Protein AF-A0A8C8TXY8-F1 (afdb_monomer_lite)

Organism: Peromyscus maniculatus bairdii (NCBI:txid230844)

Structure (mmCIF, N/CA/C/O backbone):
data_AF-A0A8C8TXY8-F1
#
_entry.id   AF-A0A8C8TXY8-F1
#
loop_
_atom_site.group_PDB
_atom_site.id
_atom_site.type_symbol
_atom_site.label_atom_id
_atom_site.label_alt_id
_atom_site.label_comp_id
_atom_site.label_asym_id
_atom_site.label_entity_id
_atom_site.label_seq_id
_atom_site.pdbx_PDB_ins_code
_atom_site.Cartn_x
_atom_site.Cartn_y
_atom_site.Cartn_z
_atom_site.occupancy
_atom_site.B_iso_or_equiv
_atom_site.auth_seq_id
_atom_site.auth_comp_id
_atom_site.auth_asym_id
_atom_site.auth_atom_id
_atom_site.pdbx_PDB_model_num
ATOM 1 N N . MET A 1 1 ? -25.604 7.847 -6.852 1.00 32.78 1 MET A N 1
ATOM 2 C CA . MET A 1 1 ? -25.027 6.742 -7.650 1.00 32.78 1 MET A CA 1
ATOM 3 C C . MET A 1 1 ? -23.520 6.778 -7.452 1.00 32.78 1 MET A C 1
ATOM 5 O O . MET A 1 1 ? -22.912 7.781 -7.794 1.00 32.78 1 MET A O 1
ATOM 9 N N . SER A 1 2 ? -22.946 5.774 -6.784 1.00 41.16 2 SER A N 1
ATOM 10 C CA . SER A 1 2 ? -21.534 5.773 -6.374 1.00 41.16 2 SER A CA 1
ATOM 11 C C . SER A 1 2 ? -20.693 5.057 -7.434 1.00 41.16 2 SER A C 1
ATOM 13 O O . SER A 1 2 ? -20.819 3.845 -7.597 1.00 41.16 2 SER A O 1
ATOM 15 N N . GLN A 1 3 ? -19.893 5.798 -8.203 1.00 36.44 3 GLN A N 1
ATOM 16 C CA . GLN A 1 3 ? -18.919 5.217 -9.130 1.00 36.44 3 GLN A CA 1
ATOM 17 C C . GLN A 1 3 ? -17.731 4.672 -8.332 1.00 36.44 3 GLN A C 1
ATOM 19 O O . GLN A 1 3 ? -17.099 5.388 -7.557 1.00 36.44 3 GLN A O 1
ATOM 24 N N . ALA A 1 4 ? -17.438 3.386 -8.511 1.00 39.28 4 ALA A N 1
ATOM 25 C CA . ALA A 1 4 ? -16.303 2.733 -7.883 1.00 39.28 4 ALA A CA 1
ATOM 26 C C . ALA A 1 4 ? -14.996 3.164 -8.579 1.00 39.28 4 ALA A C 1
ATOM 28 O O . ALA A 1 4 ? -14.830 2.998 -9.787 1.00 39.28 4 ALA A O 1
ATOM 29 N N . TRP A 1 5 ? -14.073 3.726 -7.797 1.00 41.81 5 TRP A N 1
ATOM 30 C CA . TRP A 1 5 ? -12.872 4.444 -8.246 1.00 41.81 5 TRP A CA 1
ATOM 31 C C . TRP A 1 5 ? -11.805 3.574 -8.933 1.00 41.81 5 TRP A C 1
ATOM 33 O O . TRP A 1 5 ? -10.817 4.102 -9.428 1.00 41.81 5 TRP A O 1
ATOM 43 N N . TRP A 1 6 ? -12.005 2.255 -9.019 1.00 34.38 6 TRP A N 1
ATOM 44 C CA . TRP A 1 6 ? -11.137 1.356 -9.790 1.00 34.38 6 TRP A CA 1
ATOM 45 C C . TRP A 1 6 ? -11.349 1.465 -11.310 1.00 34.38 6 TRP A C 1
ATOM 47 O O . TRP A 1 6 ? -10.536 0.955 -12.074 1.00 34.38 6 TRP A O 1
ATOM 57 N N . ASN A 1 7 ? -12.401 2.166 -11.752 1.00 34.56 7 ASN A N 1
ATOM 58 C CA . ASN A 1 7 ? -12.667 2.436 -13.169 1.00 34.56 7 ASN A CA 1
ATOM 59 C C . ASN A 1 7 ? -12.150 3.798 -13.654 1.00 34.56 7 ASN A C 1
ATOM 61 O O . ASN A 1 7 ? -12.248 4.101 -14.844 1.00 34.56 7 ASN A O 1
ATOM 65 N N . THR A 1 8 ? -11.578 4.616 -12.767 1.00 42.84 8 THR A N 1
ATOM 66 C CA . THR A 1 8 ? -10.942 5.875 -13.157 1.00 42.84 8 THR A CA 1
ATOM 67 C C . THR A 1 8 ? -9.444 5.621 -13.275 1.00 42.84 8 THR A C 1
ATOM 69 O O . THR A 1 8 ? -8.798 5.320 -12.271 1.00 42.84 8 THR A O 1
ATOM 72 N N . PRO A 1 9 ? -8.858 5.693 -14.480 1.00 41.28 9 PRO A N 1
ATOM 73 C CA . PRO A 1 9 ? -7.432 5.488 -14.618 1.00 41.28 9 PRO A CA 1
ATOM 74 C C . PRO A 1 9 ? -6.699 6.564 -13.812 1.00 41.28 9 PRO A C 1
ATOM 76 O O . PRO A 1 9 ? -7.031 7.745 -13.897 1.00 41.28 9 PRO A O 1
ATOM 79 N N . LEU A 1 10 ? -5.677 6.152 -13.057 1.00 46.47 10 LEU A N 1
ATOM 80 C CA . LEU A 1 10 ? -4.823 7.028 -12.239 1.00 46.47 10 LEU A CA 1
ATOM 81 C C . LEU A 1 10 ? -4.154 8.164 -13.039 1.00 46.47 10 LEU A C 1
ATOM 83 O O . LEU A 1 10 ? -3.588 9.090 -12.465 1.00 46.47 10 LEU A O 1
ATOM 87 N N . ILE A 1 11 ? -4.248 8.100 -14.369 1.00 43.72 11 ILE A N 1
ATOM 88 C CA . ILE A 1 11 ? -3.850 9.113 -15.338 1.00 43.72 11 ILE A CA 1
ATOM 89 C C . ILE A 1 11 ? -4.971 9.206 -16.393 1.00 43.72 11 ILE A C 1
ATOM 91 O O . ILE A 1 11 ? -5.349 8.169 -16.951 1.00 43.72 11 ILE A O 1
ATOM 95 N N . PRO A 1 12 ? -5.489 10.400 -16.735 1.00 35.50 12 PRO A N 1
ATOM 96 C CA . PRO A 1 12 ? -6.396 10.556 -17.872 1.00 35.50 12 PRO A CA 1
ATOM 97 C C . PRO A 1 12 ? -5.736 9.989 -19.14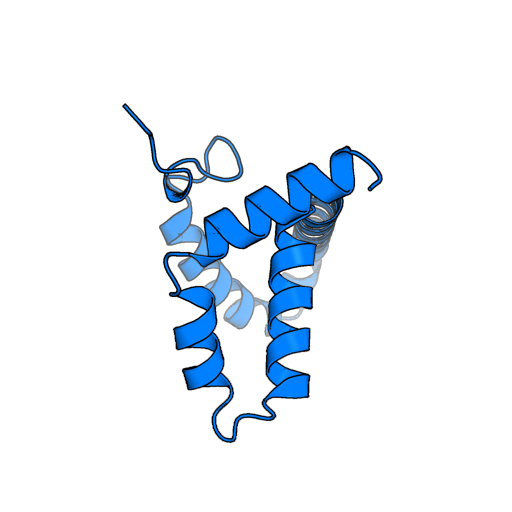5 1.00 35.50 12 PRO A C 1
ATOM 99 O O . PRO A 1 12 ? -4.696 10.482 -19.570 1.00 35.50 12 PRO A O 1
ATOM 102 N N . GLY A 1 13 ? -6.301 8.919 -19.722 1.00 41.28 13 GLY A N 1
ATOM 103 C CA . GLY A 1 13 ? -5.785 8.256 -20.937 1.00 41.28 13 GLY A CA 1
ATOM 104 C C . GLY A 1 13 ? -5.359 6.785 -20.792 1.00 41.28 13 GLY A C 1
ATOM 105 O O . GLY A 1 13 ? -5.132 6.117 -21.800 1.00 41.28 13 GLY A O 1
ATOM 106 N N . LEU A 1 14 ? -5.311 6.228 -19.575 1.00 41.88 14 LEU A N 1
ATOM 107 C CA . LEU A 1 14 ? -4.796 4.864 -19.347 1.00 41.88 14 LEU A CA 1
ATOM 108 C C . LEU A 1 14 ? -5.755 3.716 -19.753 1.00 41.88 14 LEU A C 1
ATOM 110 O O . LEU A 1 14 ? -5.343 2.560 -19.801 1.00 41.88 14 LEU A O 1
ATOM 114 N N . GLY A 1 15 ? -7.018 4.003 -20.094 1.00 36.97 15 GLY A N 1
ATOM 115 C CA . GLY A 1 15 ? -8.034 2.978 -20.401 1.00 36.97 15 GLY A CA 1
ATOM 116 C C . GLY A 1 15 ? -7.763 2.129 -21.657 1.00 36.97 15 GLY A C 1
ATOM 117 O O . GLY A 1 15 ? -8.218 0.993 -21.734 1.00 36.97 15 GLY A O 1
ATOM 118 N N . LYS A 1 16 ? -6.974 2.629 -22.622 1.00 45.19 16 LYS A N 1
ATOM 119 C CA . LYS A 1 16 ? -6.520 1.855 -23.803 1.00 45.19 16 LYS A CA 1
ATOM 120 C C . LYS A 1 16 ? -5.152 1.180 -23.607 1.00 45.19 16 LYS A C 1
ATOM 122 O O . LYS A 1 16 ? -4.775 0.321 -24.396 1.00 45.19 16 LYS A O 1
ATOM 127 N N . GLN A 1 17 ? -4.418 1.552 -22.558 1.00 45.22 17 GLN A N 1
ATOM 128 C CA . GLN A 1 17 ? -3.026 1.157 -22.303 1.00 45.22 17 GLN A CA 1
ATOM 129 C C . GLN A 1 17 ? -2.892 -0.131 -21.478 1.00 45.22 17 GLN A C 1
ATOM 131 O O . GLN A 1 17 ? -1.797 -0.663 -21.365 1.00 45.22 17 GLN A O 1
ATOM 136 N N . HIS A 1 18 ? -3.971 -0.681 -20.915 1.00 38.59 18 HIS A N 1
ATOM 137 C CA . HIS A 1 18 ? -3.866 -1.859 -20.042 1.00 38.59 18 HIS A CA 1
ATOM 138 C C . HIS A 1 18 ? -3.341 -3.115 -20.773 1.00 38.59 18 HIS A C 1
ATOM 140 O O . HIS A 1 18 ? -2.588 -3.896 -20.196 1.00 38.59 18 HIS A O 1
ATOM 146 N N . ARG A 1 19 ? -3.643 -3.264 -22.074 1.00 39.56 19 ARG A N 1
ATOM 147 C CA . ARG A 1 19 ? -3.010 -4.277 -22.942 1.00 39.56 19 ARG A CA 1
ATOM 148 C C . ARG A 1 19 ? -1.524 -3.962 -23.181 1.00 39.56 19 ARG A C 1
ATOM 150 O O . ARG A 1 19 ? -0.690 -4.857 -23.087 1.00 39.56 19 ARG A O 1
ATOM 157 N N . GLN A 1 20 ? -1.192 -2.679 -23.349 1.00 44.94 20 GLN A N 1
ATOM 158 C CA . GLN A 1 20 ? 0.191 -2.229 -23.479 1.00 44.94 20 GLN A CA 1
ATOM 159 C C . GLN A 1 20 ? 1.004 -2.418 -22.204 1.00 44.94 20 GLN A C 1
ATOM 161 O O . GLN A 1 20 ? 2.167 -2.709 -22.349 1.00 44.94 20 GLN A O 1
ATOM 166 N N . ILE A 1 21 ? 0.471 -2.325 -20.980 1.00 48.66 21 ILE A N 1
ATOM 167 C CA . ILE A 1 21 ? 1.289 -2.515 -19.762 1.00 48.66 21 ILE A CA 1
ATOM 168 C C . ILE A 1 21 ? 1.762 -3.970 -19.631 1.00 48.66 21 ILE A C 1
ATOM 170 O O . ILE A 1 21 ? 2.916 -4.203 -19.283 1.00 48.66 21 ILE A O 1
ATOM 174 N N . SER A 1 22 ? 0.911 -4.948 -19.958 1.00 45.72 22 SER A N 1
ATOM 175 C CA . SER A 1 22 ? 1.309 -6.363 -19.988 1.00 45.72 22 SER A CA 1
ATOM 176 C C . SER A 1 22 ? 2.341 -6.617 -21.086 1.00 45.72 22 SER A C 1
ATOM 178 O O . SER A 1 22 ? 3.410 -7.150 -20.810 1.00 45.72 22 SER A O 1
ATOM 180 N N . GLU A 1 23 ? 2.058 -6.179 -22.315 1.00 47.34 23 GLU A N 1
ATOM 181 C CA . GLU A 1 23 ? 2.983 -6.296 -23.453 1.00 47.34 23 GLU A CA 1
ATOM 182 C C . GLU A 1 23 ? 4.290 -5.522 -23.209 1.00 47.34 23 GLU A C 1
ATOM 184 O O . GLU A 1 23 ? 5.365 -5.957 -23.613 1.00 47.34 23 GLU A O 1
ATOM 189 N N . PHE A 1 24 ? 4.218 -4.410 -22.478 1.00 49.22 24 PHE A N 1
ATOM 190 C CA . PHE A 1 24 ? 5.336 -3.569 -22.082 1.00 49.22 24 PHE A CA 1
ATOM 191 C C . PHE A 1 24 ? 6.174 -4.231 -21.001 1.00 49.22 24 PHE A C 1
ATOM 193 O O . PHE A 1 24 ? 7.385 -4.212 -21.128 1.00 49.22 24 PHE A O 1
ATOM 200 N N . MET A 1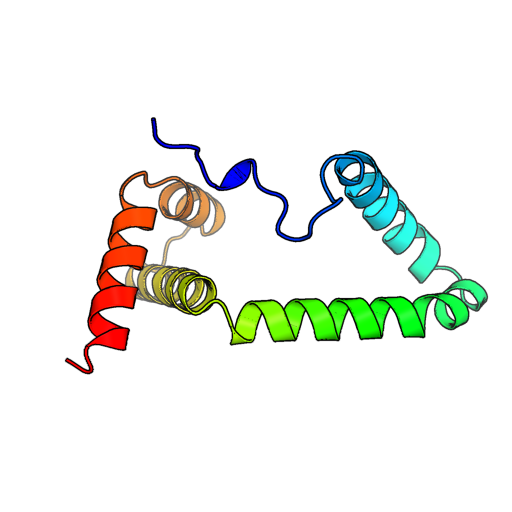 25 ? 5.588 -4.853 -19.975 1.00 48.56 25 MET A N 1
ATOM 201 C CA . MET A 1 25 ? 6.351 -5.598 -18.967 1.00 48.56 25 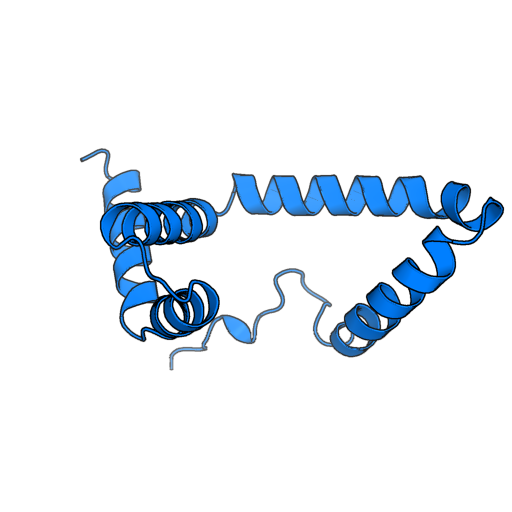MET A CA 1
ATOM 202 C C . MET A 1 25 ? 7.036 -6.822 -19.586 1.00 48.56 25 MET A C 1
ATOM 204 O O . MET A 1 25 ? 8.212 -7.064 -19.314 1.00 48.56 25 MET A O 1
ATOM 208 N N . THR A 1 26 ? 6.358 -7.540 -20.489 1.00 49.53 26 THR A N 1
ATOM 209 C CA . THR A 1 26 ? 6.949 -8.645 -21.262 1.00 49.53 26 THR A CA 1
ATOM 210 C C . THR A 1 26 ? 8.067 -8.148 -22.188 1.00 49.53 26 THR A C 1
ATOM 212 O O . THR A 1 26 ? 9.140 -8.750 -22.247 1.00 49.53 26 THR A O 1
ATOM 215 N N . SER A 1 27 ? 7.871 -7.000 -22.843 1.00 48.47 27 SER A N 1
ATOM 216 C CA . SER A 1 27 ? 8.887 -6.337 -23.666 1.00 48.47 27 SER A CA 1
ATOM 217 C C . SER A 1 27 ? 10.049 -5.800 -22.828 1.00 48.47 27 SER A C 1
ATOM 219 O O . SER A 1 27 ? 11.197 -5.958 -23.220 1.00 48.47 27 SER A O 1
ATOM 221 N N . LEU A 1 28 ? 9.813 -5.244 -21.638 1.00 50.53 28 LEU A N 1
ATOM 222 C CA . LEU A 1 28 ? 10.840 -4.706 -20.745 1.00 50.53 28 LEU A CA 1
ATOM 223 C C . LEU A 1 28 ? 11.745 -5.829 -20.227 1.00 50.53 28 LEU A C 1
ATOM 225 O O . LEU A 1 28 ? 12.960 -5.661 -20.213 1.00 50.53 28 LEU A O 1
ATOM 229 N N . VAL A 1 29 ? 11.182 -6.992 -19.882 1.00 57.19 29 VAL A N 1
ATOM 230 C CA . VAL A 1 29 ? 11.946 -8.192 -19.495 1.00 57.19 29 VAL A CA 1
ATOM 231 C C . VAL A 1 29 ? 12.802 -8.707 -20.662 1.00 57.19 29 VAL A C 1
ATOM 233 O O . VAL A 1 29 ? 13.990 -8.967 -20.475 1.00 57.19 29 VAL A O 1
ATOM 236 N N . TYR A 1 30 ? 12.251 -8.768 -21.880 1.00 48.50 30 TYR A N 1
ATOM 237 C CA . TYR A 1 30 ? 12.997 -9.157 -23.087 1.00 48.50 30 TYR A CA 1
ATOM 238 C C . TYR A 1 30 ? 14.085 -8.129 -23.475 1.00 48.50 30 TYR A C 1
ATOM 240 O O . TYR A 1 30 ? 15.194 -8.477 -23.882 1.00 48.50 30 TYR A O 1
ATOM 248 N N . THR A 1 31 ? 13.806 -6.841 -23.281 1.00 45.94 31 THR A N 1
ATOM 249 C CA . THR A 1 31 ? 14.618 -5.714 -23.761 1.00 45.94 31 THR A CA 1
ATOM 250 C C . THR A 1 31 ? 15.724 -5.309 -22.783 1.00 45.94 31 THR A C 1
ATOM 252 O O . THR A 1 31 ? 16.819 -4.946 -23.214 1.00 45.94 31 THR A O 1
ATOM 255 N N . VAL A 1 32 ? 15.514 -5.448 -21.467 1.00 52.97 32 VAL A N 1
ATOM 256 C CA . VAL A 1 32 ? 16.558 -5.267 -20.434 1.00 52.97 32 VAL A CA 1
ATOM 257 C C . VAL A 1 32 ? 17.737 -6.229 -20.641 1.00 52.97 32 VAL A C 1
ATOM 259 O O . VAL A 1 32 ? 18.864 -5.891 -20.264 1.00 52.97 32 VAL A O 1
ATOM 262 N N . SER A 1 33 ? 17.512 -7.368 -21.307 1.00 54.59 33 SER A N 1
ATOM 263 C CA . SER A 1 33 ? 18.546 -8.332 -21.706 1.00 54.59 33 SER A CA 1
ATOM 264 C C . SER A 1 33 ? 19.489 -7.799 -22.807 1.00 54.59 33 SER A C 1
ATOM 266 O O . SER A 1 33 ? 20.676 -8.130 -22.828 1.00 54.59 33 SER A O 1
ATOM 268 N N . SER A 1 34 ? 19.031 -6.878 -23.668 1.00 55.91 34 SER A N 1
ATOM 269 C CA . SER A 1 34 ? 19.812 -6.357 -24.804 1.00 55.91 34 SER A CA 1
ATOM 270 C C . SER A 1 34 ? 20.531 -5.031 -24.494 1.00 55.91 34 SER A C 1
ATOM 272 O O . SER A 1 34 ? 19.921 -4.016 -24.154 1.00 55.91 34 SER A O 1
ATOM 274 N N . ARG A 1 35 ? 21.866 -5.011 -24.652 1.00 49.59 35 ARG A N 1
ATOM 275 C CA . ARG A 1 35 ? 22.757 -3.876 -24.310 1.00 49.59 35 ARG A CA 1
ATOM 276 C C . ARG A 1 35 ? 22.396 -2.515 -24.950 1.00 49.59 35 ARG A C 1
ATOM 278 O O . 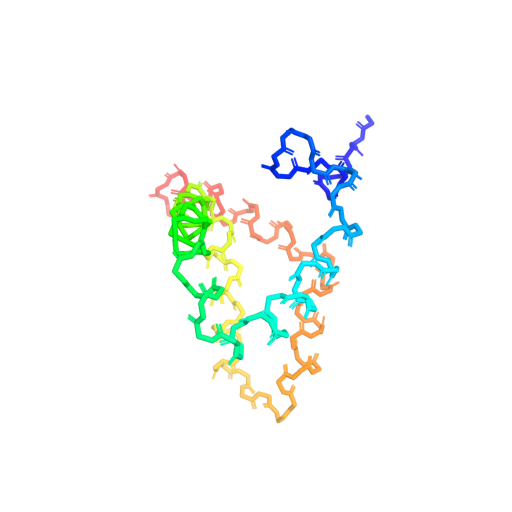ARG A 1 35 ? 22.403 -1.541 -24.196 1.00 49.59 35 ARG A O 1
ATOM 285 N N . PRO A 1 36 ? 22.072 -2.398 -26.257 1.00 53.28 36 PRO A N 1
ATOM 286 C CA . PRO A 1 36 ? 21.748 -1.100 -26.866 1.00 53.28 36 PRO A CA 1
ATOM 287 C C . PRO A 1 36 ? 20.375 -0.562 -26.438 1.00 53.28 36 PRO A C 1
ATOM 289 O O . PRO A 1 36 ? 20.192 0.646 -26.308 1.00 53.28 36 PRO A O 1
ATOM 292 N N . ALA A 1 37 ? 19.424 -1.441 -26.118 1.00 53.91 37 ALA A N 1
ATOM 293 C CA . ALA A 1 37 ? 18.081 -1.031 -25.728 1.00 53.91 37 ALA A CA 1
ATOM 294 C C . ALA A 1 37 ? 18.022 -0.402 -24.322 1.00 53.91 37 ALA A C 1
ATOM 296 O O . ALA A 1 37 ? 17.158 0.426 -24.034 1.00 53.91 37 ALA A O 1
ATOM 297 N N . ARG A 1 38 ? 19.003 -0.695 -23.457 1.00 53.84 38 ARG A N 1
ATOM 298 C CA . ARG A 1 38 ? 19.124 -0.051 -22.140 1.00 53.84 38 ARG A CA 1
ATOM 299 C C . ARG A 1 38 ? 19.422 1.449 -22.200 1.00 53.84 38 ARG A C 1
ATOM 301 O O . ARG A 1 38 ? 19.103 2.129 -21.232 1.00 53.84 38 ARG A O 1
ATOM 308 N N . ALA A 1 39 ? 20.041 1.977 -23.259 1.00 60.12 39 ALA A N 1
ATOM 309 C CA . ALA A 1 39 ? 20.358 3.409 -23.342 1.00 60.12 39 ALA A CA 1
ATOM 310 C C . ALA A 1 39 ? 19.104 4.249 -23.638 1.00 60.12 39 ALA A C 1
ATOM 312 O O . ALA A 1 39 ? 18.847 5.236 -22.952 1.00 60.12 39 ALA A O 1
ATOM 313 N N . THR A 1 40 ? 18.278 3.794 -24.581 1.00 63.47 40 THR A N 1
ATOM 314 C CA . THR A 1 40 ? 17.038 4.467 -24.998 1.00 63.47 40 THR A CA 1
ATOM 315 C C . THR A 1 40 ? 15.947 4.419 -23.924 1.00 63.47 40 THR A C 1
ATOM 317 O O . THR A 1 40 ? 15.144 5.340 -23.810 1.00 63.47 40 THR A O 1
ATOM 320 N N . LEU A 1 41 ? 15.933 3.379 -23.083 1.00 65.25 41 LEU A N 1
ATOM 321 C CA . LEU A 1 41 ? 14.915 3.195 -22.041 1.00 65.25 41 LEU A CA 1
ATOM 322 C C . LEU A 1 41 ? 15.195 3.961 -20.739 1.00 65.25 41 LEU A C 1
ATOM 324 O O . LEU A 1 41 ? 14.292 4.121 -19.917 1.00 65.25 41 LEU A O 1
ATOM 328 N N . ARG A 1 42 ? 16.424 4.449 -20.525 1.00 73.00 42 ARG A N 1
ATOM 329 C CA . ARG A 1 42 ? 16.811 5.137 -19.278 1.00 73.00 42 ARG A CA 1
ATOM 330 C C . ARG A 1 42 ? 15.940 6.357 -18.960 1.00 73.00 42 ARG A C 1
ATOM 332 O O . ARG A 1 42 ? 15.447 6.411 -17.833 1.00 73.00 42 ARG A O 1
ATOM 339 N N . PRO A 1 43 ? 15.698 7.302 -19.892 1.00 79.31 43 PRO A N 1
ATOM 340 C CA . PRO A 1 43 ? 14.870 8.473 -19.602 1.00 79.31 43 PRO A CA 1
ATOM 341 C C . PRO A 1 43 ? 13.442 8.089 -19.205 1.00 79.31 43 PRO A C 1
ATOM 343 O O . PRO A 1 43 ? 12.897 8.635 -18.250 1.00 79.31 43 PRO A O 1
ATOM 346 N N . TRP A 1 44 ? 12.867 7.092 -19.881 1.00 73.69 44 TRP A N 1
ATOM 347 C CA . TRP A 1 44 ? 11.514 6.616 -19.606 1.00 73.69 44 TRP A CA 1
ATOM 348 C C . TRP A 1 44 ? 11.401 5.928 -18.235 1.00 73.69 44 TRP A C 1
ATOM 350 O O . TRP A 1 44 ? 10.470 6.206 -17.477 1.00 73.69 44 TRP A O 1
ATOM 360 N N . ILE A 1 45 ? 12.377 5.090 -17.859 1.00 76.81 45 ILE A N 1
ATOM 361 C CA . ILE A 1 45 ? 12.424 4.460 -16.526 1.00 76.81 45 ILE A CA 1
ATOM 362 C C . ILE A 1 45 ? 12.525 5.531 -15.436 1.00 76.81 45 ILE A C 1
ATOM 364 O O . ILE A 1 45 ? 11.848 5.436 -14.413 1.00 76.81 45 ILE A O 1
ATOM 368 N N . ILE A 1 46 ? 13.357 6.555 -15.650 1.00 81.00 46 ILE A N 1
ATOM 369 C CA . ILE A 1 46 ? 13.524 7.663 -14.703 1.00 81.00 46 ILE A CA 1
ATOM 370 C C . ILE A 1 46 ? 12.211 8.436 -14.553 1.00 81.00 46 ILE A C 1
ATOM 372 O O . ILE A 1 46 ? 11.753 8.627 -13.430 1.00 81.00 46 ILE A O 1
ATOM 376 N N . GLN A 1 47 ? 11.566 8.818 -15.657 1.00 77.12 47 GLN A N 1
ATOM 377 C CA . GLN A 1 47 ? 10.280 9.521 -15.618 1.00 77.12 47 GLN A CA 1
ATOM 378 C C . GLN A 1 47 ? 9.194 8.696 -14.922 1.00 77.12 47 GLN A C 1
ATOM 380 O O . GLN A 1 47 ? 8.464 9.223 -14.085 1.00 77.12 47 GLN A O 1
ATOM 385 N N . THR A 1 48 ? 9.135 7.395 -15.200 1.00 76.44 48 THR A N 1
ATOM 386 C CA . THR A 1 48 ? 8.184 6.481 -14.555 1.00 76.44 48 THR A CA 1
ATOM 387 C C . THR A 1 48 ? 8.437 6.385 -13.051 1.00 76.44 48 THR A C 1
ATOM 389 O O . THR A 1 48 ? 7.500 6.451 -12.260 1.00 76.44 48 THR A O 1
ATOM 392 N N . ARG A 1 49 ? 9.704 6.303 -12.624 1.00 78.12 49 ARG A N 1
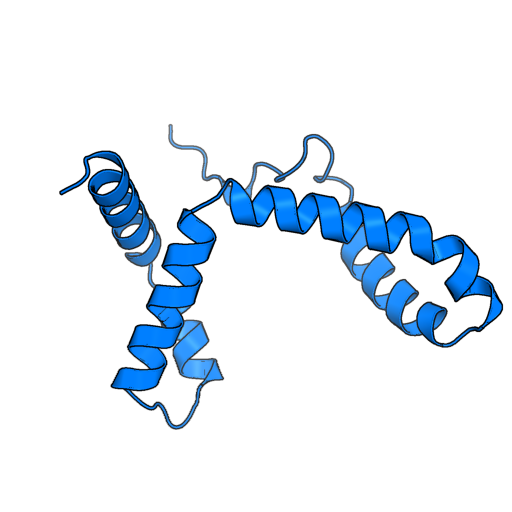ATOM 393 C CA . ARG A 1 49 ? 10.067 6.314 -11.198 1.00 78.12 49 ARG A CA 1
ATOM 394 C C . ARG A 1 49 ? 9.666 7.619 -10.515 1.00 78.12 49 ARG A C 1
ATOM 396 O O . ARG A 1 49 ? 9.072 7.559 -9.445 1.00 78.12 49 ARG A O 1
ATOM 403 N N . ILE A 1 50 ? 9.929 8.767 -11.142 1.00 82.19 50 ILE A N 1
ATOM 404 C CA . ILE A 1 50 ? 9.538 10.086 -10.619 1.00 82.19 50 ILE A CA 1
ATOM 405 C C . ILE A 1 50 ? 8.014 10.184 -10.487 1.00 82.19 50 ILE A C 1
ATOM 407 O O . ILE A 1 50 ? 7.509 10.646 -9.464 1.00 82.19 50 ILE A O 1
ATOM 411 N N . ALA A 1 51 ? 7.268 9.736 -11.500 1.00 82.50 51 ALA A N 1
ATOM 412 C CA . ALA A 1 51 ? 5.810 9.756 -11.475 1.00 82.50 51 ALA A CA 1
ATOM 413 C C . ALA A 1 51 ? 5.251 8.861 -10.359 1.00 82.50 51 ALA A C 1
ATOM 415 O O . ALA A 1 51 ? 4.394 9.302 -9.592 1.00 82.50 51 ALA A O 1
ATOM 416 N N . ASN A 1 52 ? 5.786 7.644 -10.217 1.00 82.06 52 ASN A N 1
ATOM 417 C CA . ASN A 1 52 ? 5.414 6.722 -9.146 1.00 82.06 52 ASN A CA 1
ATOM 418 C C . ASN A 1 52 ? 5.734 7.304 -7.769 1.00 82.06 52 ASN A C 1
ATOM 420 O O . ASN A 1 52 ? 4.904 7.250 -6.869 1.00 82.06 52 ASN A O 1
ATOM 424 N N . GLU A 1 53 ? 6.912 7.901 -7.594 1.00 87.38 53 GLU A N 1
ATOM 425 C CA . GLU A 1 53 ? 7.290 8.524 -6.329 1.00 87.38 53 GLU A CA 1
ATOM 426 C C . GLU A 1 53 ? 6.373 9.702 -5.986 1.00 87.38 53 GLU A C 1
ATOM 428 O O . GLU A 1 53 ? 5.890 9.798 -4.858 1.00 87.38 53 GLU A O 1
ATOM 433 N N . LYS A 1 54 ? 6.073 10.572 -6.959 1.00 89.06 54 LYS A N 1
ATOM 434 C CA . LYS A 1 54 ? 5.117 11.668 -6.773 1.00 89.06 54 LYS A CA 1
ATOM 435 C C . LYS A 1 54 ? 3.753 11.128 -6.350 1.00 89.06 54 LYS A C 1
ATOM 437 O O . LYS A 1 54 ? 3.177 11.646 -5.399 1.00 89.06 54 LYS A O 1
ATOM 442 N N . TYR A 1 55 ? 3.278 10.074 -7.012 1.00 86.88 55 TYR A N 1
ATOM 443 C CA . TYR A 1 55 ? 2.028 9.411 -6.665 1.00 86.88 55 TYR A CA 1
ATOM 444 C C . TYR A 1 55 ? 2.046 8.891 -5.220 1.00 86.88 55 TYR A C 1
ATOM 446 O O . TYR A 1 55 ? 1.162 9.232 -4.438 1.00 86.88 55 TYR A O 1
ATOM 454 N N . LEU A 1 56 ? 3.082 8.147 -4.828 1.00 86.50 56 LEU A N 1
ATOM 455 C CA . LEU A 1 56 ? 3.210 7.598 -3.475 1.00 86.50 56 LEU A CA 1
ATOM 456 C C . LEU A 1 56 ? 3.312 8.688 -2.398 1.00 86.50 56 LEU A C 1
ATOM 458 O O . LEU A 1 56 ? 2.761 8.526 -1.312 1.00 86.50 56 LEU A O 1
ATOM 462 N N . ARG A 1 57 ? 3.977 9.813 -2.693 1.00 86.75 57 ARG A N 1
ATOM 463 C CA . ARG A 1 57 ? 4.082 10.954 -1.769 1.00 86.75 57 ARG A CA 1
ATOM 464 C C . ARG A 1 57 ? 2.747 11.668 -1.560 1.00 86.75 57 ARG A C 1
ATOM 466 O O . ARG A 1 57 ? 2.497 12.152 -0.459 1.00 86.75 57 ARG A O 1
ATOM 473 N N . THR A 1 58 ? 1.901 11.769 -2.587 1.00 89.12 58 THR A N 1
ATOM 474 C CA . THR A 1 58 ? 0.621 12.491 -2.481 1.00 89.12 58 THR A CA 1
ATOM 475 C C . THR A 1 58 ? -0.530 11.628 -1.963 1.00 89.12 58 THR A C 1
ATOM 477 O O . THR A 1 58 ? -1.485 12.177 -1.420 1.00 89.12 58 THR A O 1
ATOM 480 N N . HIS A 1 59 ? -0.446 10.301 -2.095 1.00 89.12 59 HIS A N 1
ATOM 481 C CA . HIS A 1 59 ? -1.519 9.363 -1.744 1.00 89.12 59 HIS A CA 1
ATOM 482 C C . HIS A 1 59 ? -1.189 8.615 -0.444 1.00 89.12 59 HIS A C 1
ATOM 484 O O . HIS A 1 59 ? -0.699 7.481 -0.446 1.00 89.12 59 HIS A O 1
ATOM 490 N N . LYS A 1 60 ? -1.453 9.268 0.696 1.00 89.62 60 LYS A N 1
ATOM 491 C CA . LYS A 1 60 ? -1.192 8.720 2.042 1.00 89.62 60 LYS A CA 1
ATOM 492 C C . LYS A 1 60 ? -1.901 7.386 2.304 1.00 89.62 60 LYS A C 1
ATOM 494 O O . LYS A 1 60 ? -1.396 6.581 3.081 1.00 89.62 60 LYS A O 1
ATOM 499 N N . GLU A 1 61 ? -3.034 7.129 1.655 1.00 91.25 61 GLU A N 1
ATOM 500 C CA . GLU A 1 61 ? -3.765 5.862 1.723 1.00 91.25 61 GLU A CA 1
ATOM 501 C C . GLU A 1 61 ? -2.887 4.663 1.371 1.00 91.25 61 GLU A C 1
ATOM 503 O O . GLU A 1 61 ? -3.015 3.621 2.007 1.00 91.25 61 GLU A O 1
ATOM 508 N N . VAL A 1 62 ? -1.962 4.811 0.417 1.00 91.25 62 VAL A N 1
ATOM 509 C CA . VAL A 1 62 ? -1.064 3.728 0.003 1.00 91.25 62 VAL A CA 1
ATOM 510 C C . VAL A 1 62 ? -0.074 3.413 1.123 1.00 91.25 62 VAL A C 1
ATOM 512 O O . VAL A 1 62 ? 0.178 2.249 1.426 1.00 91.25 62 VAL A O 1
ATOM 515 N N . SER A 1 63 ? 0.435 4.447 1.796 1.00 90.81 63 SER A N 1
ATOM 516 C CA . SER A 1 63 ? 1.309 4.286 2.960 1.00 90.81 63 SER A CA 1
ATOM 517 C C . SER A 1 63 ? 0.583 3.604 4.124 1.00 90.81 63 SER A C 1
ATOM 519 O O . SER A 1 63 ? 1.101 2.648 4.704 1.00 90.81 63 SER A O 1
ATOM 521 N N . LEU A 1 64 ? -0.646 4.030 4.435 1.00 92.94 64 LEU A N 1
ATOM 522 C CA . LEU A 1 64 ? -1.478 3.416 5.479 1.00 92.94 64 LEU A CA 1
ATOM 523 C C . LEU A 1 64 ? -1.818 1.956 5.161 1.00 92.94 64 LEU A C 1
ATOM 525 O O . LEU A 1 64 ? -1.771 1.102 6.043 1.00 92.94 64 LEU A O 1
ATOM 529 N N . LEU A 1 65 ? -2.114 1.661 3.897 1.00 94.50 65 LEU A N 1
ATOM 530 C CA . LEU A 1 65 ? -2.401 0.313 3.424 1.00 94.50 65 LEU A CA 1
ATOM 531 C C . LEU A 1 65 ? -1.194 -0.616 3.617 1.00 94.50 65 LEU A C 1
ATOM 533 O O . LEU A 1 65 ? -1.320 -1.680 4.223 1.00 94.50 65 LEU A O 1
ATOM 537 N N . ILE A 1 66 ? -0.017 -0.202 3.138 1.00 93.50 66 ILE A N 1
ATOM 538 C CA . ILE A 1 66 ? 1.210 -1.006 3.205 1.00 93.50 66 ILE A CA 1
ATOM 539 C C . ILE A 1 66 ? 1.678 -1.168 4.657 1.00 93.50 66 ILE A C 1
ATOM 541 O O . ILE A 1 66 ? 1.965 -2.281 5.099 1.00 93.50 66 ILE A O 1
ATOM 545 N N . SER A 1 67 ? 1.727 -0.077 5.425 1.00 94.06 67 SER A N 1
ATOM 546 C CA . SER A 1 67 ? 2.136 -0.123 6.836 1.00 94.06 67 SER A CA 1
ATOM 547 C C . SER A 1 67 ? 1.157 -0.926 7.695 1.00 94.06 67 SER A C 1
ATOM 549 O O . SER A 1 67 ? 1.587 -1.700 8.551 1.00 94.06 67 SER A O 1
ATOM 551 N N . GLY A 1 68 ? -0.148 -0.812 7.436 1.00 95.38 68 GLY A N 1
ATOM 552 C CA . GLY A 1 68 ? -1.184 -1.608 8.085 1.00 95.38 68 GLY A CA 1
ATOM 553 C C . GLY A 1 68 ? -1.027 -3.102 7.810 1.00 95.38 68 GLY A C 1
ATOM 554 O O . GLY A 1 68 ? -1.126 -3.901 8.743 1.00 95.38 68 GLY A O 1
ATOM 555 N N . PHE A 1 69 ? -0.731 -3.475 6.563 1.00 97.06 69 PHE A N 1
ATOM 556 C CA . PHE A 1 69 ? -0.470 -4.862 6.188 1.00 97.06 69 PHE A CA 1
ATOM 557 C C . PHE A 1 69 ? 0.751 -5.424 6.923 1.00 97.06 69 PHE A C 1
ATOM 559 O O . PHE A 1 69 ? 0.641 -6.445 7.601 1.00 97.06 69 PHE A O 1
ATOM 566 N N . PHE A 1 70 ? 1.897 -4.735 6.857 1.00 96.94 70 PHE A N 1
ATOM 567 C CA . PHE A 1 70 ? 3.116 -5.178 7.542 1.00 96.94 70 PHE A CA 1
ATOM 568 C C . PHE A 1 70 ? 2.931 -5.261 9.053 1.00 96.94 70 PHE A C 1
ATOM 570 O O . PHE A 1 70 ? 3.381 -6.223 9.669 1.00 96.94 70 PHE A O 1
ATOM 577 N N . ARG A 1 71 ? 2.223 -4.301 9.657 1.00 96.56 71 ARG A N 1
ATOM 578 C CA . ARG A 1 71 ? 1.896 -4.348 11.083 1.00 96.56 71 ARG A CA 1
ATOM 579 C C . ARG A 1 71 ? 1.152 -5.633 11.434 1.00 96.56 71 ARG A C 1
ATOM 581 O O . ARG A 1 71 ? 1.533 -6.306 12.384 1.00 96.56 71 ARG A O 1
ATOM 588 N N . GLU A 1 72 ? 0.108 -5.988 10.688 1.00 96.19 72 GLU A N 1
ATOM 589 C CA . GLU A 1 72 ? -0.640 -7.216 10.969 1.00 96.19 72 GLU A CA 1
ATOM 590 C C . GLU A 1 72 ? 0.163 -8.483 10.655 1.00 96.19 72 GLU A C 1
ATOM 592 O O . GLU A 1 72 ? 0.088 -9.439 11.424 1.00 96.19 72 GLU A O 1
ATOM 597 N N . MET A 1 73 ? 0.974 -8.479 9.594 1.00 96.50 73 MET A N 1
ATOM 598 C CA . MET A 1 73 ? 1.866 -9.589 9.254 1.00 96.50 73 MET A CA 1
ATOM 599 C C . MET A 1 73 ? 2.889 -9.847 10.368 1.00 96.50 73 MET A C 1
ATOM 601 O O . MET A 1 73 ? 3.035 -10.982 10.811 1.00 96.50 73 MET A O 1
ATOM 605 N N . PHE A 1 74 ? 3.569 -8.809 10.863 1.00 96.44 74 PHE A N 1
ATOM 606 C CA . PHE A 1 74 ? 4.569 -8.952 11.924 1.00 96.44 74 PHE A CA 1
ATOM 607 C C . PHE A 1 74 ? 3.961 -9.365 13.266 1.00 96.44 74 PHE A C 1
ATOM 609 O O . PHE A 1 74 ? 4.616 -10.072 14.031 1.00 96.44 74 PHE A O 1
ATOM 616 N N . LEU A 1 75 ? 2.719 -8.951 13.543 1.00 96.69 75 LEU A N 1
ATOM 617 C CA . LEU A 1 75 ? 1.991 -9.347 14.749 1.00 96.69 75 LEU A CA 1
ATOM 618 C C . LEU A 1 75 ? 1.501 -10.797 14.682 1.00 96.69 75 LEU A C 1
ATOM 620 O O . LEU A 1 75 ? 1.636 -11.526 15.658 1.00 96.69 75 LEU A O 1
ATOM 624 N N . LYS A 1 76 ? 0.928 -11.214 13.548 1.00 96.00 76 LYS A N 1
ATOM 625 C CA . LYS A 1 76 ? 0.324 -12.546 13.386 1.00 96.00 76 LYS A CA 1
ATOM 626 C C . LYS A 1 76 ? 1.335 -13.623 12.988 1.00 96.00 76 LYS A C 1
ATOM 628 O O . LYS A 1 76 ? 1.054 -14.792 13.209 1.00 96.00 76 LYS A O 1
ATOM 633 N N . ARG A 1 77 ? 2.476 -13.233 12.403 1.00 96.56 77 ARG A N 1
ATOM 634 C CA . ARG A 1 77 ? 3.528 -14.118 11.861 1.00 96.56 77 ARG A CA 1
ATOM 635 C C . ARG A 1 77 ? 2.947 -15.323 11.102 1.00 96.56 77 ARG A C 1
ATOM 637 O O . ARG A 1 77 ? 3.175 -16.460 11.506 1.00 96.56 77 ARG A O 1
ATOM 644 N N . PRO A 1 78 ? 2.158 -15.079 10.041 1.00 96.56 78 PRO A N 1
ATOM 645 C CA . PRO A 1 78 ? 1.503 -16.152 9.308 1.00 96.56 78 PRO A CA 1
ATOM 646 C C . PRO A 1 78 ? 2.536 -17.069 8.646 1.00 96.56 78 PRO A C 1
ATOM 648 O O . PRO A 1 78 ? 3.535 -16.598 8.106 1.00 96.56 78 PRO A O 1
ATOM 651 N N . GLU A 1 79 ? 2.252 -18.368 8.641 1.00 96.62 79 GLU A N 1
ATOM 652 C CA . GLU A 1 79 ? 3.079 -19.373 7.967 1.00 96.62 79 GLU A CA 1
ATOM 653 C C . GLU A 1 79 ? 3.009 -19.221 6.437 1.00 96.62 79 GLU A C 1
ATOM 655 O O . GLU A 1 79 ? 4.021 -19.324 5.746 1.00 96.62 79 GLU A O 1
ATOM 660 N N . ASN A 1 80 ? 1.831 -18.854 5.914 1.00 96.94 80 ASN A N 1
ATOM 661 C CA . ASN A 1 80 ? 1.614 -18.540 4.504 1.00 96.94 80 ASN A CA 1
ATOM 662 C C . ASN A 1 80 ? 1.337 -17.043 4.290 1.00 96.94 80 ASN A C 1
ATOM 664 O O . ASN A 1 80 ? 0.224 -16.546 4.483 1.00 96.94 80 ASN A O 1
ATOM 668 N N . ILE A 1 81 ? 2.363 -16.313 3.846 1.00 95.38 81 ILE A N 1
ATOM 669 C CA . ILE A 1 81 ? 2.283 -14.863 3.615 1.00 95.38 81 ILE A CA 1
ATOM 670 C C . ILE A 1 81 ? 1.348 -14.522 2.446 1.00 95.38 81 ILE A C 1
ATOM 672 O O . ILE A 1 81 ? 0.670 -13.496 2.492 1.00 95.38 81 ILE A O 1
ATOM 676 N N . LEU A 1 82 ? 1.295 -15.357 1.403 1.00 95.94 82 LEU A N 1
ATOM 677 C CA . LEU A 1 82 ? 0.498 -15.075 0.204 1.00 95.94 82 LEU A CA 1
ATOM 678 C C . LEU A 1 82 ? -0.998 -15.191 0.487 1.00 95.94 82 LEU A C 1
ATOM 680 O O . LEU A 1 82 ? -1.768 -14.311 0.111 1.00 95.94 82 LEU A O 1
ATOM 684 N N . GLU A 1 83 ? -1.399 -16.243 1.194 1.00 96.12 83 GLU A N 1
ATOM 685 C CA . GLU A 1 83 ? -2.781 -16.432 1.639 1.00 96.12 83 GLU A CA 1
ATOM 686 C C . GLU A 1 83 ? -3.200 -15.331 2.616 1.00 96.12 83 GLU A C 1
ATOM 688 O O . GLU A 1 83 ? -4.267 -14.733 2.473 1.00 96.12 83 GLU A O 1
ATOM 693 N N . PHE A 1 84 ? -2.312 -14.970 3.547 1.00 97.06 84 PHE A N 1
ATOM 694 C CA . PHE A 1 84 ? -2.540 -13.839 4.438 1.00 97.06 84 PHE A CA 1
ATOM 695 C C . PHE A 1 84 ? -2.737 -12.522 3.671 1.00 97.06 84 PHE A C 1
ATOM 697 O O . PHE A 1 84 ? -3.657 -11.762 3.974 1.00 97.06 84 PHE A O 1
ATOM 704 N N . ALA A 1 85 ? -1.910 -12.257 2.655 1.00 96.44 85 ALA A N 1
ATOM 705 C CA . ALA A 1 85 ? -2.049 -11.087 1.795 1.00 96.44 85 ALA A CA 1
ATOM 706 C C . ALA A 1 85 ? -3.371 -11.103 1.023 1.00 96.44 85 ALA A C 1
ATOM 708 O O . ALA A 1 85 ? -4.055 -10.081 0.984 1.00 96.44 85 ALA A O 1
ATOM 709 N N . ALA A 1 86 ? -3.766 -12.250 0.463 1.00 96.75 86 ALA A N 1
ATOM 710 C CA . ALA A 1 86 ? -5.042 -12.393 -0.226 1.00 96.75 86 ALA A CA 1
ATOM 711 C C . ALA A 1 86 ? -6.205 -12.037 0.705 1.00 96.75 86 ALA A C 1
ATOM 713 O O . ALA A 1 86 ? -6.997 -11.158 0.373 1.00 96.75 86 ALA A O 1
ATOM 714 N N . HIS A 1 87 ? -6.269 -12.624 1.902 1.00 96.31 87 HIS A N 1
ATOM 715 C CA . HIS A 1 87 ? -7.305 -12.296 2.882 1.00 96.31 87 HIS A CA 1
ATOM 716 C C . HIS A 1 87 ? -7.287 -10.828 3.305 1.00 96.31 87 HIS A C 1
ATOM 718 O O . HIS A 1 87 ? -8.341 -10.203 3.383 1.00 96.31 87 HIS A O 1
ATOM 724 N N . TYR A 1 88 ? -6.105 -10.262 3.551 1.00 96.38 88 TYR A N 1
ATOM 725 C CA . TYR A 1 88 ? -5.979 -8.866 3.949 1.00 96.38 88 TYR A CA 1
ATOM 726 C C . TYR A 1 88 ? -6.486 -7.918 2.857 1.00 96.38 88 TYR A C 1
ATOM 728 O O . TYR A 1 88 ? -7.358 -7.097 3.118 1.00 96.38 88 TYR A O 1
ATOM 736 N N . PHE A 1 89 ? -5.977 -8.037 1.627 1.00 95.38 89 PHE A N 1
ATOM 737 C CA . PHE A 1 89 ? -6.291 -7.101 0.541 1.00 95.38 89 PHE A CA 1
ATOM 738 C C . PHE A 1 89 ? -7.684 -7.302 -0.068 1.00 95.38 89 PHE A C 1
ATOM 740 O O . PHE A 1 89 ? -8.189 -6.391 -0.722 1.00 95.38 89 PHE A O 1
ATOM 747 N N . THR A 1 90 ? -8.315 -8.458 0.155 1.00 95.56 90 THR A N 1
ATOM 748 C CA . THR A 1 90 ? -9.703 -8.722 -0.262 1.00 95.56 90 THR A CA 1
ATOM 749 C C . THR A 1 90 ? -10.745 -8.384 0.806 1.00 95.56 90 THR A C 1
ATOM 751 O O . THR A 1 90 ? -11.938 -8.471 0.517 1.00 95.56 90 THR A O 1
ATOM 754 N N . ASP A 1 91 ? -10.344 -7.964 2.015 1.00 95.62 91 ASP A N 1
ATOM 755 C CA . ASP A 1 91 ? -11.293 -7.599 3.072 1.00 95.62 91 ASP A CA 1
ATOM 756 C C . ASP A 1 91 ? -12.150 -6.388 2.638 1.00 95.62 91 ASP A C 1
ATOM 758 O O . ASP A 1 91 ? -11.627 -5.276 2.483 1.00 95.62 91 ASP A O 1
ATOM 762 N N . PRO A 1 92 ? -13.484 -6.538 2.494 1.00 94.94 92 PRO A N 1
ATOM 763 C CA . PRO A 1 92 ? -14.364 -5.453 2.059 1.00 94.94 92 PRO A CA 1
ATOM 764 C C . PRO A 1 92 ? -14.418 -4.280 3.049 1.00 94.94 92 PRO A C 1
ATOM 766 O O . PRO A 1 92 ? -14.881 -3.192 2.703 1.00 94.94 92 PRO A O 1
ATOM 769 N N . ARG A 1 93 ? -13.958 -4.469 4.291 1.00 95.19 93 ARG A N 1
ATOM 770 C CA . ARG A 1 93 ? -13.908 -3.427 5.325 1.00 95.19 93 ARG A CA 1
ATOM 771 C C . ARG A 1 93 ? -12.630 -2.596 5.256 1.00 95.19 93 ARG A C 1
ATOM 773 O O . ARG A 1 93 ? -12.598 -1.493 5.811 1.00 95.19 93 ARG A O 1
ATOM 780 N N . LEU A 1 94 ? -11.593 -3.092 4.580 1.00 93.81 94 LEU A N 1
ATOM 781 C CA . LEU A 1 94 ? -10.289 -2.441 4.501 1.00 93.81 94 LEU A CA 1
ATOM 782 C C . LEU A 1 94 ? -10.364 -1.011 3.934 1.00 93.81 94 LEU A C 1
ATOM 784 O O . LEU A 1 94 ? -9.803 -0.118 4.575 1.00 93.81 94 LEU A O 1
ATOM 788 N N . PRO A 1 95 ? -11.100 -0.718 2.840 1.00 93.62 95 PRO A N 1
ATOM 789 C CA . PRO A 1 95 ? -11.199 0.647 2.319 1.00 93.62 95 PRO A CA 1
ATOM 790 C C . PRO A 1 95 ? -11.740 1.639 3.355 1.00 93.62 95 PRO A C 1
ATOM 792 O O . PRO A 1 95 ? -11.189 2.724 3.535 1.00 93.62 95 PRO A O 1
ATOM 795 N N . ASN A 1 96 ? -12.771 1.237 4.105 1.00 93.69 96 ASN A N 1
ATOM 796 C CA . ASN A 1 96 ? -13.354 2.067 5.158 1.00 93.69 96 ASN A CA 1
ATOM 797 C C . ASN A 1 96 ? -12.380 2.269 6.327 1.00 93.69 96 ASN A C 1
ATOM 799 O O . ASN A 1 96 ? -12.277 3.376 6.854 1.00 93.69 96 ASN A O 1
ATOM 803 N N . LYS A 1 97 ? -11.623 1.232 6.711 1.00 94.00 97 LYS A N 1
ATOM 804 C CA . LYS A 1 97 ? -10.582 1.325 7.750 1.00 94.00 97 LYS A CA 1
ATOM 805 C C . LYS A 1 97 ? -9.510 2.351 7.370 1.00 94.00 97 LYS A C 1
ATOM 807 O O . LYS A 1 97 ? -9.170 3.198 8.196 1.00 94.00 97 LYS A O 1
ATOM 812 N N . ILE A 1 98 ? -9.032 2.320 6.124 1.00 93.94 98 ILE A N 1
ATOM 813 C CA . ILE A 1 98 ? -8.043 3.280 5.612 1.00 93.94 98 ILE A CA 1
ATOM 814 C C . ILE A 1 98 ? -8.635 4.692 5.528 1.00 93.94 98 ILE A C 1
ATOM 816 O O . ILE A 1 98 ? -8.005 5.648 5.977 1.00 93.94 98 ILE A O 1
ATOM 820 N N . HIS A 1 99 ? -9.868 4.838 5.036 1.00 92.12 99 HIS A N 1
ATOM 821 C CA . HIS A 1 99 ? -10.546 6.135 4.964 1.00 92.12 99 HIS A CA 1
ATOM 822 C C . HIS A 1 99 ? -10.698 6.792 6.344 1.00 92.12 99 HIS A C 1
ATOM 824 O O . HIS A 1 99 ? -10.400 7.974 6.520 1.00 92.12 99 HIS A O 1
ATOM 830 N N . MET A 1 100 ? -11.099 6.013 7.349 1.00 92.56 100 MET A N 1
ATOM 831 C CA . MET A 1 100 ? -11.205 6.501 8.722 1.00 92.56 100 MET A CA 1
ATOM 832 C C . MET A 1 100 ? -9.850 6.932 9.289 1.00 92.56 100 MET A C 1
ATOM 834 O O . MET A 1 100 ? -9.775 7.956 9.967 1.00 92.56 100 MET A O 1
ATOM 838 N N . GLN A 1 101 ? -8.775 6.191 9.004 1.00 91.56 101 GLN A N 1
ATOM 839 C CA . GLN A 1 101 ? -7.420 6.577 9.412 1.00 91.56 101 GLN A CA 1
ATOM 840 C C . GLN A 1 101 ? -6.972 7.876 8.736 1.00 91.56 101 GLN A C 1
ATOM 842 O O . GLN A 1 101 ? -6.471 8.759 9.422 1.00 91.56 101 GLN A O 1
ATOM 847 N N . LEU A 1 102 ? -7.245 8.053 7.441 1.00 90.62 102 LEU A N 1
ATOM 848 C CA . LEU A 1 102 ? -6.960 9.305 6.733 1.00 90.62 102 LEU A CA 1
ATOM 849 C C . LEU A 1 102 ? -7.665 10.515 7.353 1.00 90.62 102 LEU A C 1
ATOM 851 O O . LEU A 1 102 ? -7.080 11.596 7.429 1.00 90.62 102 LEU A O 1
ATOM 855 N N . ILE A 1 103 ? -8.925 10.359 7.772 1.00 91.44 103 ILE A N 1
ATOM 856 C CA . ILE A 1 103 ? -9.669 11.437 8.436 1.00 91.44 103 ILE A CA 1
ATOM 857 C C . ILE A 1 103 ? -9.018 11.794 9.773 1.00 91.44 103 ILE A C 1
ATOM 859 O O . ILE A 1 103 ? -8.898 12.978 10.078 1.00 91.44 103 ILE A O 1
ATOM 863 N N . LYS A 1 104 ? -8.600 10.797 10.563 1.00 87.88 104 LYS A N 1
ATOM 864 C CA . LYS A 1 104 ? -7.916 11.025 11.846 1.00 87.88 104 LYS A CA 1
ATOM 865 C C . LYS A 1 104 ? -6.592 11.762 11.649 1.00 87.88 104 LYS A C 1
ATOM 867 O O . LYS A 1 104 ? -6.406 12.821 12.237 1.00 87.88 104 LYS A O 1
ATOM 872 N N . ASP A 1 105 ? -5.766 11.285 10.720 1.00 83.06 105 ASP A N 1
ATOM 873 C CA . ASP A 1 10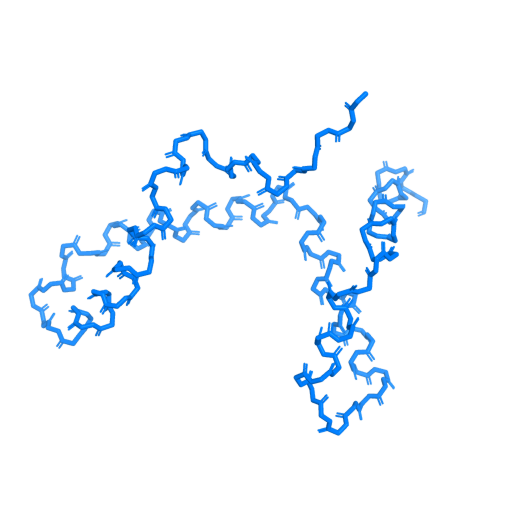5 ? -4.487 11.904 10.348 1.00 83.06 105 ASP A CA 1
ATOM 874 C C . ASP A 1 105 ? -4.650 13.375 9.934 1.00 83.06 105 ASP A C 1
ATOM 876 O O . ASP A 1 105 ? -3.845 14.228 10.298 1.00 83.06 105 ASP A O 1
ATOM 880 N N . LYS A 1 106 ? -5.712 13.697 9.179 1.00 79.00 106 LYS A N 1
ATOM 881 C CA . LYS A 1 106 ? -6.022 15.079 8.771 1.00 79.00 106 LYS A CA 1
ATOM 882 C C . LYS A 1 106 ? -6.496 15.960 9.924 1.00 79.00 106 LYS A C 1
ATOM 884 O O . LYS A 1 106 ? -6.317 17.171 9.858 1.00 79.00 106 LYS A O 1
ATOM 889 N N . LYS A 1 107 ? -7.134 15.374 10.937 1.00 75.06 107 LYS A N 1
ATOM 890 C CA . LYS A 1 107 ? -7.632 16.095 12.114 1.00 75.06 107 LYS A CA 1
ATOM 891 C C . LYS A 1 107 ? -6.552 16.310 13.182 1.00 75.06 107 LYS A C 1
ATOM 893 O O . LYS A 1 107 ? -6.806 17.077 14.102 1.00 75.06 107 LYS A O 1
ATOM 898 N N . GLY A 1 108 ? -5.374 15.690 13.048 1.00 60.78 108 GLY A N 1
ATOM 899 C CA . GLY A 1 108 ? -4.255 15.853 13.983 1.00 60.78 108 GLY A CA 1
ATOM 900 C C . GLY A 1 108 ? -4.532 15.302 15.385 1.00 60.78 108 GLY A C 1
ATOM 901 O O . GLY A 1 108 ? -3.979 15.823 16.350 1.00 60.78 108 GLY A O 1
ATOM 902 N N . ILE A 1 109 ? -5.420 14.305 15.488 1.00 48.66 109 ILE A N 1
ATOM 903 C CA . ILE A 1 109 ? -5.827 13.647 16.742 1.00 48.66 109 ILE A CA 1
ATOM 904 C C . ILE A 1 109 ? -5.129 12.296 16.853 1.00 48.66 109 ILE A C 1
ATOM 906 O O . ILE A 1 109 ? -5.200 11.538 15.856 1.00 48.66 109 ILE A O 1
#

Radius of gyration: 18.25 Å; chains: 1; bounding box: 48×36×44 Å

Sequence (109 aa):
MSQAWWNTPLIPGLGKQHRQISEFMTSLVYTVSSRPARATLRPWIIQTRIANEKYLRTHKEVSLLISGFFREMFLKRPENILEFAAHYFTDPRLPNKIHMQLIKDKKGI

Secondary structure (DSSP, 8-state):
----GGGS-SSTTGGGTHHHHHHHHHHHHHHHTSTTHHHHHHHHHHHHHHHHHHHHHH-HHHHHHHHHHHHHHHHH--S-HHHHHHHHHH-TTHHHHHHHHHHHHHHT-

Foldseek 3Di:
DDDDCVPPPPDVPCPVCPVVVVVVVVVCVVQVPDDVSVVVCVVVVVVVVVVVVVVCVVCCLVVCLVVVLVVVCVVVVDPDSVVSVVCSVPPPCSVVVSVVVVVCVVVVD

pLDDT: mean 73.25, std 22.51, range [32.78, 97.06]

InterPro domains:
  IPR059162 RIIa domain-containing protein 1 [cd22971] (57-97)